Protein AF-A0A953DIE0-F1 (afdb_monomer)

Structure (mmCIF, N/CA/C/O backbone):
data_AF-A0A953DIE0-F1
#
_entry.id   AF-A0A953DIE0-F1
#
loop_
_atom_site.group_PDB
_atom_site.id
_atom_site.type_symbol
_atom_site.label_atom_id
_atom_site.label_alt_id
_atom_site.label_comp_id
_atom_site.lab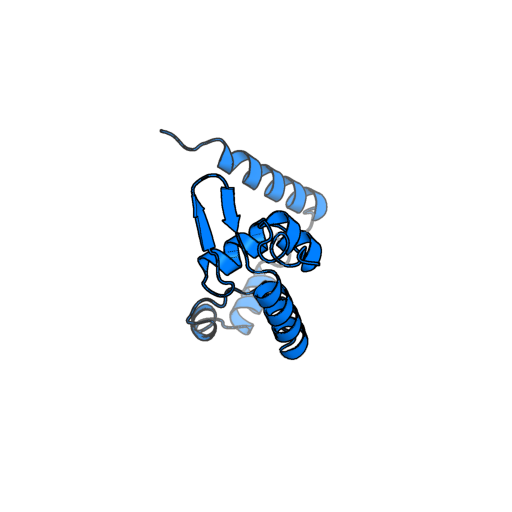el_asym_id
_atom_site.label_entity_id
_atom_site.label_seq_id
_atom_site.pdbx_PDB_ins_code
_atom_site.Cartn_x
_atom_site.Cartn_y
_atom_site.Cartn_z
_atom_site.occupancy
_atom_site.B_iso_or_equiv
_atom_site.auth_seq_id
_atom_site.auth_comp_id
_atom_site.auth_asym_id
_atom_site.auth_atom_id
_atom_site.pdbx_PDB_model_num
ATOM 1 N N . MET A 1 1 ? 21.206 4.990 -34.429 1.00 34.88 1 MET A N 1
ATOM 2 C CA . MET A 1 1 ? 21.712 5.380 -33.093 1.00 34.88 1 MET A CA 1
ATOM 3 C C . MET A 1 1 ? 20.889 4.667 -32.027 1.00 34.88 1 MET A C 1
ATOM 5 O O . MET A 1 1 ? 19.695 4.908 -31.928 1.00 34.88 1 MET A O 1
ATOM 9 N N . VAL A 1 2 ? 21.491 3.709 -31.316 1.00 43.38 2 VAL A N 1
ATOM 10 C CA . VAL A 1 2 ? 20.796 2.733 -30.455 1.00 43.38 2 VAL A CA 1
ATOM 11 C C . VAL A 1 2 ? 21.159 2.988 -28.993 1.00 43.38 2 VAL A C 1
ATOM 13 O O . VAL A 1 2 ? 22.181 2.491 -28.541 1.00 43.38 2 VAL A O 1
ATOM 16 N N . HIS A 1 3 ? 20.335 3.734 -28.249 1.00 35.97 3 HIS A N 1
ATOM 17 C CA . HIS A 1 3 ? 20.425 3.883 -26.780 1.00 35.97 3 HIS A CA 1
ATOM 18 C C . HIS A 1 3 ? 19.045 3.714 -26.099 1.00 35.97 3 HIS A C 1
ATOM 20 O O . HIS A 1 3 ? 18.738 4.383 -25.120 1.00 35.97 3 HIS A O 1
ATOM 26 N N . ARG A 1 4 ? 18.170 2.827 -26.606 1.00 44.47 4 ARG A N 1
ATOM 27 C CA . ARG A 1 4 ? 16.792 2.692 -26.078 1.00 44.47 4 ARG A CA 1
ATOM 28 C C . ARG A 1 4 ? 16.606 1.627 -24.979 1.00 44.47 4 ARG A C 1
ATOM 30 O O . ARG A 1 4 ? 15.636 1.706 -24.245 1.00 44.47 4 ARG A O 1
ATOM 37 N N . ALA A 1 5 ? 17.527 0.673 -24.811 1.00 44.53 5 ALA A N 1
ATOM 38 C CA . ALA A 1 5 ? 17.255 -0.563 -24.052 1.00 44.53 5 ALA A CA 1
ATOM 39 C C . ALA A 1 5 ? 17.695 -0.587 -22.567 1.00 44.53 5 ALA A C 1
ATOM 41 O O . ALA A 1 5 ? 17.420 -1.554 -21.863 1.00 44.53 5 ALA A O 1
ATOM 42 N N . ARG A 1 6 ? 18.385 0.441 -22.046 1.00 49.72 6 ARG A N 1
ATOM 43 C CA . ARG A 1 6 ? 18.860 0.443 -20.639 1.00 49.72 6 ARG A CA 1
ATOM 44 C C . ARG A 1 6 ? 17.835 0.954 -19.614 1.00 49.72 6 ARG A C 1
ATOM 46 O O . ARG A 1 6 ? 18.079 0.811 -18.422 1.00 49.72 6 ARG A O 1
ATOM 53 N N . HIS A 1 7 ? 16.686 1.478 -20.052 1.00 57.62 7 HIS A N 1
ATOM 54 C CA . HIS A 1 7 ? 15.662 2.081 -19.178 1.00 57.62 7 HIS A CA 1
ATOM 55 C C . HIS A 1 7 ? 14.342 1.295 -19.091 1.00 57.62 7 HIS A C 1
ATOM 57 O O . HIS A 1 7 ? 13.387 1.773 -18.473 1.00 57.62 7 HIS A O 1
ATOM 63 N N . ASP A 1 8 ? 14.287 0.093 -19.674 1.00 83.25 8 ASP A N 1
ATOM 64 C CA . ASP A 1 8 ? 13.065 -0.722 -19.713 1.00 83.25 8 ASP A CA 1
ATOM 65 C C . ASP A 1 8 ? 12.686 -1.287 -18.344 1.00 83.25 8 ASP A C 1
ATOM 67 O O . ASP A 1 8 ? 11.508 -1.524 -18.078 1.00 83.25 8 ASP A O 1
ATOM 71 N N . TYR A 1 9 ? 13.671 -1.477 -17.465 1.00 88.44 9 TYR A N 1
ATOM 72 C CA . TYR A 1 9 ? 13.490 -2.055 -16.143 1.00 88.44 9 TYR A CA 1
ATOM 73 C C . TYR A 1 9 ? 13.931 -1.088 -15.055 1.00 88.44 9 TYR A C 1
ATOM 75 O O . TYR A 1 9 ? 15.084 -0.662 -15.026 1.00 88.44 9 TYR A O 1
ATOM 83 N N . ILE A 1 10 ? 13.027 -0.818 -14.123 1.00 91.19 10 ILE A N 1
ATOM 84 C CA . ILE A 1 10 ? 13.264 0.013 -12.949 1.00 91.19 10 ILE A CA 1
ATOM 85 C C . ILE A 1 10 ? 13.262 -0.837 -11.684 1.00 91.19 10 ILE A C 1
ATOM 87 O O . ILE A 1 10 ? 12.682 -1.927 -11.625 1.00 91.19 10 ILE A O 1
ATOM 91 N N . SER A 1 11 ? 13.981 -0.371 -10.676 1.00 92.06 11 SER A N 1
ATOM 92 C CA . SER A 1 11 ? 13.949 -0.932 -9.333 1.00 92.06 11 SER A CA 1
ATOM 93 C C . SER A 1 11 ? 12.606 -0.664 -8.649 1.00 92.06 11 SER A C 1
ATOM 95 O O . SER A 1 11 ? 11.796 0.150 -9.091 1.00 92.06 11 SER A O 1
ATOM 97 N N . VAL A 1 12 ? 12.381 -1.351 -7.528 1.00 91.81 12 VAL A N 1
ATOM 98 C CA . VAL A 1 12 ? 11.209 -1.117 -6.674 1.00 91.81 12 VAL A CA 1
ATOM 99 C C . VAL A 1 12 ? 11.178 0.322 -6.150 1.00 91.81 12 VAL A C 1
ATOM 101 O O . VAL A 1 12 ? 10.102 0.905 -6.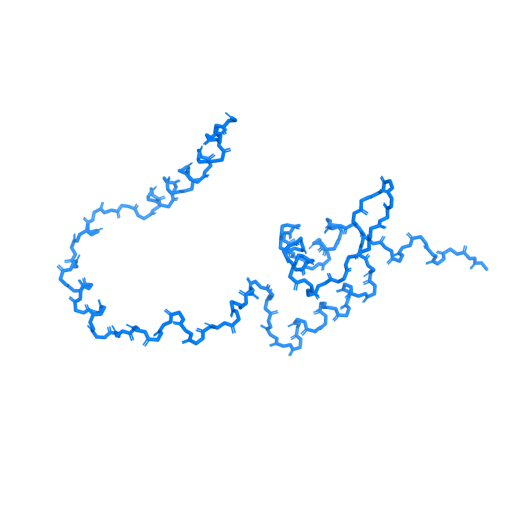099 1.00 91.81 12 VAL A O 1
ATOM 104 N N . SER A 1 13 ? 12.330 0.898 -5.789 1.00 90.75 13 SER A N 1
ATOM 105 C CA . SER A 1 13 ? 12.410 2.275 -5.285 1.00 90.75 13 SER A CA 1
ATOM 106 C C . SER A 1 13 ? 12.070 3.292 -6.372 1.00 90.75 13 SER A C 1
ATOM 108 O O . SER A 1 13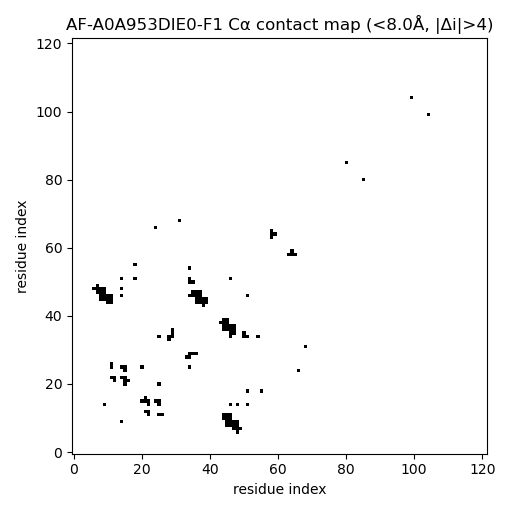 ? 11.212 4.133 -6.162 1.00 90.75 13 SER A O 1
ATOM 110 N N . GLU A 1 14 ? 12.630 3.144 -7.574 1.00 93.06 14 GLU A N 1
ATOM 111 C CA . GLU A 1 14 ? 12.304 4.037 -8.698 1.00 93.06 14 GLU A CA 1
ATOM 112 C C . GLU A 1 14 ? 10.827 3.945 -9.112 1.00 93.06 14 GLU A C 1
ATOM 114 O O . GLU A 1 14 ? 10.226 4.934 -9.526 1.00 93.06 14 GLU A O 1
ATOM 119 N N . ALA A 1 15 ? 10.225 2.755 -9.014 1.00 93.25 15 ALA A N 1
ATOM 120 C CA . ALA A 1 15 ? 8.790 2.603 -9.227 1.00 93.25 15 ALA A CA 1
ATOM 121 C C . ALA A 1 15 ? 7.975 3.287 -8.122 1.00 93.25 15 ALA A C 1
ATOM 123 O O . ALA A 1 15 ? 6.942 3.877 -8.414 1.00 93.25 15 ALA A O 1
ATOM 124 N N . ALA A 1 16 ? 8.436 3.221 -6.873 1.00 93.50 16 ALA A N 1
ATOM 125 C CA . ALA A 1 16 ? 7.798 3.876 -5.739 1.00 93.50 16 ALA A CA 1
ATOM 126 C C . ALA A 1 16 ? 7.811 5.404 -5.900 1.00 93.50 16 ALA A C 1
ATOM 128 O O . ALA A 1 16 ? 6.759 6.028 -5.779 1.00 93.50 16 ALA A O 1
ATOM 129 N N . ASP A 1 17 ? 8.955 5.970 -6.293 1.00 93.19 17 ASP A N 1
ATOM 130 C CA . ASP A 1 17 ? 9.098 7.399 -6.584 1.00 93.19 17 ASP A CA 1
ATOM 131 C C . ASP A 1 17 ? 8.167 7.828 -7.725 1.00 93.19 17 ASP A C 1
ATOM 133 O O . ASP A 1 17 ? 7.462 8.829 -7.623 1.00 93.19 17 ASP A O 1
ATOM 137 N N . TYR A 1 18 ? 8.104 7.034 -8.801 1.00 92.12 18 TYR A N 1
ATOM 138 C CA . TYR A 1 18 ? 7.223 7.311 -9.938 1.00 92.12 18 TYR A CA 1
ATOM 139 C C . TYR A 1 18 ? 5.734 7.277 -9.560 1.00 92.12 18 TYR A C 1
ATOM 141 O O . TYR A 1 18 ? 4.942 8.079 -10.051 1.00 92.12 18 TYR A O 1
ATOM 149 N N . LEU A 1 19 ? 5.351 6.328 -8.706 1.00 90.94 19 LEU A N 1
ATOM 150 C CA . LEU A 1 19 ? 3.974 6.130 -8.257 1.00 90.94 19 LEU A CA 1
ATOM 151 C C . LEU A 1 19 ? 3.605 7.014 -7.055 1.00 90.94 19 LEU A C 1
ATOM 153 O O . LEU A 1 19 ? 2.446 6.996 -6.650 1.00 90.94 19 LEU A O 1
ATOM 157 N N . ALA A 1 20 ? 4.557 7.778 -6.506 1.00 89.75 20 ALA A N 1
ATOM 158 C CA . ALA A 1 20 ? 4.407 8.580 -5.290 1.00 89.75 20 ALA A CA 1
ATOM 159 C C . ALA A 1 20 ? 3.894 7.769 -4.080 1.00 89.75 20 ALA A C 1
ATOM 161 O O . ALA A 1 20 ? 3.066 8.233 -3.299 1.00 89.75 20 ALA A O 1
ATOM 162 N N . VAL A 1 21 ? 4.392 6.540 -3.920 1.00 90.69 21 VAL A N 1
ATOM 163 C CA . VAL A 1 21 ? 4.069 5.653 -2.788 1.00 90.69 21 VAL A CA 1
ATOM 164 C C . VAL A 1 21 ? 5.339 5.140 -2.124 1.00 90.69 21 VAL A C 1
ATOM 166 O O . VAL A 1 21 ? 6.442 5.313 -2.631 1.00 90.69 21 VAL A O 1
ATOM 169 N N . SER A 1 22 ? 5.208 4.453 -0.989 1.00 89.75 22 SER A N 1
ATOM 170 C CA . SER A 1 22 ? 6.360 3.804 -0.365 1.00 89.75 22 SER A CA 1
ATOM 171 C C . SER A 1 22 ? 6.781 2.536 -1.120 1.00 89.75 22 SER A C 1
ATOM 173 O O . SER A 1 22 ? 5.960 1.792 -1.665 1.00 89.75 22 SER A O 1
ATOM 175 N N . ALA A 1 23 ? 8.076 2.208 -1.074 1.00 90.69 23 ALA A N 1
ATOM 176 C CA . ALA A 1 23 ? 8.594 0.958 -1.634 1.00 90.69 23 ALA A CA 1
ATOM 177 C C . ALA A 1 23 ? 7.928 -0.293 -1.022 1.00 90.69 23 ALA A C 1
ATOM 179 O O . ALA A 1 23 ? 7.840 -1.331 -1.678 1.00 90.69 23 ALA A O 1
ATOM 180 N N . ALA A 1 24 ? 7.435 -0.209 0.219 1.00 88.69 24 ALA A N 1
ATOM 181 C CA . ALA A 1 24 ? 6.697 -1.289 0.872 1.00 88.69 24 ALA A CA 1
ATOM 182 C C . ALA A 1 24 ? 5.347 -1.571 0.189 1.00 88.69 24 ALA A C 1
ATOM 184 O O . ALA A 1 24 ? 4.980 -2.735 0.020 1.00 88.69 24 ALA A O 1
ATOM 185 N N . VAL A 1 25 ? 4.637 -0.529 -0.256 1.00 90.00 25 VAL A N 1
ATOM 186 C CA . VAL A 1 25 ? 3.382 -0.664 -1.014 1.00 90.00 25 VAL A CA 1
ATOM 187 C C . VAL A 1 25 ? 3.643 -1.329 -2.363 1.00 90.00 25 VAL A C 1
ATOM 189 O O . VAL A 1 25 ? 2.974 -2.300 -2.708 1.00 90.00 25 VAL A O 1
ATOM 192 N N . VAL A 1 26 ? 4.692 -0.913 -3.077 1.00 91.56 26 VAL A N 1
ATOM 193 C CA . VAL A 1 26 ? 5.077 -1.550 -4.348 1.00 91.56 26 VAL A CA 1
ATOM 194 C C . VAL A 1 26 ? 5.407 -3.034 -4.152 1.00 91.56 26 VAL A C 1
ATOM 196 O O . VAL A 1 26 ? 4.931 -3.880 -4.909 1.00 91.56 26 VAL A O 1
ATOM 199 N N . ARG A 1 27 ? 6.165 -3.391 -3.103 1.00 90.50 27 ARG A N 1
ATOM 200 C CA . ARG A 1 27 ? 6.435 -4.804 -2.766 1.00 90.50 27 ARG A CA 1
ATOM 201 C C . ARG A 1 27 ? 5.155 -5.574 -2.448 1.00 90.50 27 ARG A C 1
ATOM 203 O O . ARG A 1 27 ? 5.046 -6.737 -2.829 1.00 90.50 27 ARG A O 1
ATOM 210 N N . ARG A 1 28 ? 4.192 -4.943 -1.774 1.00 88.31 28 ARG A N 1
ATOM 211 C CA . ARG A 1 28 ? 2.882 -5.537 -1.483 1.00 88.31 28 ARG A CA 1
ATOM 212 C C . ARG A 1 28 ? 2.111 -5.829 -2.767 1.00 88.31 28 ARG A C 1
ATOM 214 O O . ARG A 1 28 ? 1.621 -6.941 -2.912 1.00 88.31 28 ARG A O 1
ATOM 221 N N . TRP A 1 29 ? 2.068 -4.897 -3.718 1.00 91.31 29 TRP A N 1
ATOM 222 C CA . TRP A 1 29 ? 1.433 -5.116 -5.023 1.00 91.31 29 TRP A CA 1
ATOM 223 C C . TRP A 1 29 ? 2.095 -6.219 -5.833 1.00 91.31 29 TRP A C 1
ATOM 225 O O . TRP A 1 29 ? 1.397 -7.028 -6.438 1.00 91.31 29 TRP A O 1
ATOM 235 N N . VAL A 1 30 ? 3.425 -6.299 -5.794 1.00 91.00 30 VAL A N 1
ATOM 236 C CA . VAL A 1 30 ? 4.168 -7.406 -6.404 1.00 91.00 30 VAL A CA 1
ATOM 237 C C . VAL A 1 30 ? 3.797 -8.739 -5.755 1.00 91.00 30 VAL A C 1
ATOM 239 O O . VAL A 1 30 ? 3.504 -9.701 -6.459 1.00 91.00 30 VAL A O 1
ATOM 242 N N . LYS A 1 31 ? 3.765 -8.802 -4.417 1.00 88.81 31 LYS A N 1
ATOM 243 C CA . LYS A 1 31 ? 3.378 -10.011 -3.674 1.00 88.81 31 LYS A CA 1
ATOM 244 C C . LYS A 1 31 ? 1.928 -10.421 -3.956 1.00 88.81 31 LYS A C 1
ATOM 246 O O . LYS A 1 31 ? 1.651 -11.609 -4.054 1.00 88.81 31 LYS A O 1
ATOM 251 N N . ALA A 1 32 ? 1.032 -9.449 -4.110 1.00 84.75 32 ALA A N 1
ATOM 252 C CA . ALA A 1 32 ? -0.372 -9.653 -4.459 1.00 84.75 32 ALA A CA 1
ATOM 253 C C . ALA A 1 32 ? -0.599 -9.940 -5.958 1.00 84.75 32 ALA A C 1
ATOM 255 O O . ALA A 1 32 ? -1.740 -10.095 -6.376 1.00 84.75 32 ALA A O 1
ATOM 256 N N . GLY A 1 33 ? 0.452 -9.958 -6.788 1.00 88.69 33 GLY A N 1
ATOM 257 C CA . GLY A 1 33 ? 0.346 -10.192 -8.232 1.00 88.69 33 GLY A CA 1
ATOM 258 C C . GLY A 1 33 ? -0.259 -9.035 -9.036 1.00 88.69 33 GLY A C 1
ATOM 259 O O . GLY A 1 33 ? -0.419 -9.160 -10.246 1.00 88.69 33 GLY A O 1
ATOM 260 N N . ARG A 1 34 ? -0.555 -7.895 -8.397 1.00 87.50 34 ARG A N 1
ATOM 261 C CA . ARG A 1 34 ? -1.127 -6.697 -9.040 1.00 87.50 34 ARG A CA 1
ATOM 262 C C . ARG A 1 34 ? -0.128 -5.977 -9.945 1.00 87.50 34 ARG A C 1
ATOM 264 O O . ARG A 1 34 ? -0.532 -5.296 -10.879 1.00 87.50 34 ARG A O 1
ATOM 271 N N . LEU A 1 35 ? 1.167 -6.116 -9.656 1.00 89.50 35 LEU A N 1
ATOM 272 C CA . LEU A 1 35 ? 2.247 -5.537 -10.448 1.00 89.50 35 LEU A CA 1
ATOM 273 C C . LEU A 1 35 ? 3.291 -6.606 -10.769 1.00 89.50 35 LEU A C 1
ATOM 275 O O . LEU A 1 35 ? 3.814 -7.268 -9.869 1.00 89.50 35 LEU A O 1
ATOM 279 N N . ARG A 1 36 ? 3.621 -6.773 -12.052 1.00 89.38 36 ARG A N 1
ATOM 280 C CA . ARG A 1 36 ? 4.508 -7.850 -12.488 1.00 89.38 36 ARG A CA 1
ATOM 281 C C . ARG A 1 36 ? 5.970 -7.543 -12.179 1.00 89.38 36 ARG A C 1
ATOM 283 O O . ARG A 1 36 ? 6.566 -6.599 -12.697 1.00 89.38 36 ARG A O 1
ATOM 290 N N . ALA A 1 37 ? 6.568 -8.407 -11.369 1.00 90.75 37 ALA A N 1
ATOM 291 C CA . ALA A 1 37 ? 7.991 -8.405 -11.077 1.00 90.75 37 ALA A CA 1
ATOM 292 C C . ALA A 1 37 ? 8.749 -9.420 -11.933 1.00 90.75 37 ALA A C 1
ATOM 294 O O . ALA A 1 37 ? 8.326 -10.559 -12.116 1.00 90.75 37 ALA A O 1
ATOM 295 N N . HIS A 1 38 ? 9.930 -9.016 -12.389 1.00 88.81 38 HIS A N 1
ATOM 296 C CA . HIS A 1 38 ? 10.888 -9.865 -13.078 1.00 88.81 38 HIS A CA 1
ATOM 297 C C . HIS A 1 38 ? 12.118 -10.050 -12.196 1.00 88.81 38 HIS A C 1
ATOM 299 O O . HIS A 1 38 ? 12.708 -9.081 -11.716 1.00 88.81 38 HIS A O 1
ATOM 305 N N . ARG A 1 39 ? 12.527 -11.301 -11.977 1.00 81.56 39 ARG A N 1
ATOM 306 C CA . ARG A 1 39 ? 13.744 -11.598 -11.222 1.00 81.56 39 ARG A CA 1
ATOM 307 C C . ARG A 1 39 ? 14.944 -11.494 -12.156 1.00 81.56 39 ARG A C 1
ATOM 309 O O . ARG A 1 39 ? 15.089 -12.295 -13.072 1.00 81.56 39 ARG A O 1
ATOM 316 N N . VAL A 1 40 ? 15.803 -10.509 -11.920 1.00 80.12 40 VAL A N 1
ATOM 317 C CA . VAL A 1 40 ? 17.030 -10.300 -12.691 1.00 80.12 40 VAL A CA 1
ATOM 318 C C . VAL A 1 40 ? 18.197 -10.729 -11.819 1.00 80.12 40 VAL A C 1
ATOM 320 O O . VAL A 1 40 ? 18.625 -9.961 -10.966 1.00 80.12 40 VAL A O 1
ATOM 323 N N . ALA A 1 41 ? 18.670 -11.964 -12.023 1.00 71.62 41 ALA A N 1
ATOM 324 C CA . ALA A 1 41 ? 19.751 -12.646 -11.297 1.00 71.62 41 ALA A CA 1
ATOM 325 C C . ALA A 1 41 ? 20.443 -11.803 -10.199 1.00 71.62 41 ALA A C 1
ATOM 327 O O . ALA A 1 41 ? 19.974 -11.754 -9.063 1.00 71.62 41 ALA A O 1
ATOM 328 N N . ARG A 1 42 ? 21.525 -11.099 -10.552 1.00 72.94 42 ARG A N 1
ATOM 329 C CA . ARG A 1 42 ? 22.400 -10.362 -9.622 1.00 72.94 42 ARG A CA 1
ATOM 330 C C . ARG A 1 42 ? 21.824 -9.026 -9.121 1.00 72.94 42 ARG A C 1
ATOM 332 O O . ARG A 1 42 ? 22.397 -8.420 -8.226 1.00 72.94 42 ARG A O 1
ATOM 339 N N . LEU A 1 43 ? 20.726 -8.551 -9.710 1.00 67.44 43 LEU A N 1
ATOM 340 C CA . LEU A 1 43 ? 20.137 -7.224 -9.489 1.00 67.44 43 LEU A CA 1
ATOM 341 C C . LEU A 1 43 ? 18.802 -7.259 -8.724 1.00 67.44 43 LEU A C 1
ATOM 343 O O . LEU A 1 43 ? 18.199 -6.204 -8.515 1.00 67.44 43 LEU A O 1
ATOM 347 N N . GLY A 1 44 ? 18.340 -8.446 -8.320 1.00 77.75 44 GLY A N 1
ATOM 348 C CA . GLY A 1 44 ? 17.102 -8.629 -7.567 1.00 77.75 44 GLY A CA 1
ATOM 349 C C . GLY A 1 44 ? 15.836 -8.480 -8.418 1.00 77.75 44 GLY A C 1
ATOM 350 O O . GLY A 1 44 ? 15.812 -8.811 -9.604 1.00 77.75 44 GLY A O 1
ATOM 351 N N . ILE A 1 45 ? 14.749 -8.030 -7.789 1.00 84.50 45 ILE A N 1
ATOM 352 C CA . ILE A 1 45 ? 13.462 -7.799 -8.458 1.00 84.50 45 ILE A CA 1
ATOM 353 C C . ILE A 1 45 ? 13.521 -6.499 -9.268 1.00 84.50 45 ILE A C 1
ATOM 355 O O . ILE A 1 45 ? 13.923 -5.455 -8.754 1.00 84.50 45 ILE A O 1
ATOM 359 N N . ARG A 1 46 ? 13.067 -6.561 -10.522 1.00 90.38 46 ARG A N 1
ATOM 360 C CA . ARG A 1 46 ? 12.909 -5.423 -11.428 1.00 90.38 46 ARG A CA 1
ATOM 361 C C . ARG A 1 46 ? 11.507 -5.371 -12.014 1.00 90.38 46 ARG A C 1
ATOM 363 O O . ARG A 1 46 ? 10.885 -6.399 -12.263 1.00 90.38 46 ARG A O 1
ATOM 370 N N . LEU A 1 47 ? 11.036 -4.161 -12.264 1.00 91.81 47 LEU A N 1
ATOM 371 C CA . LEU A 1 47 ? 9.711 -3.864 -12.791 1.00 91.81 47 LEU A CA 1
ATOM 372 C C . LEU A 1 47 ? 9.870 -3.272 -14.184 1.00 91.81 47 LEU A C 1
ATOM 374 O O . LEU A 1 47 ? 10.743 -2.429 -14.389 1.00 91.81 47 LEU A O 1
ATOM 378 N N . ARG A 1 48 ? 9.050 -3.687 -15.152 1.00 91.94 48 ARG A N 1
ATOM 379 C CA . ARG A 1 48 ? 9.056 -3.018 -16.456 1.00 91.94 48 ARG A CA 1
ATOM 380 C C . ARG A 1 48 ? 8.470 -1.621 -16.308 1.00 91.94 48 ARG A C 1
ATOM 382 O O . ARG A 1 48 ? 7.341 -1.479 -15.847 1.00 91.94 48 ARG A O 1
ATOM 389 N N . ARG A 1 49 ? 9.196 -0.595 -16.758 1.00 90.81 49 ARG A N 1
ATOM 390 C CA . ARG A 1 49 ? 8.737 0.800 -16.706 1.00 90.81 49 ARG A CA 1
ATOM 391 C C . ARG A 1 49 ? 7.383 0.970 -17.395 1.00 90.81 49 ARG A C 1
ATOM 393 O O . ARG A 1 49 ? 6.513 1.633 -16.848 1.00 90.81 49 ARG A O 1
ATOM 400 N N . ALA A 1 50 ? 7.190 0.340 -18.554 1.00 90.62 50 ALA A N 1
ATOM 401 C CA . ALA A 1 50 ? 5.927 0.399 -19.289 1.00 90.62 50 ALA A CA 1
ATOM 402 C C . ALA A 1 50 ? 4.742 -0.160 -18.481 1.00 90.62 50 ALA A C 1
ATOM 404 O O . ALA A 1 50 ? 3.674 0.443 -18.477 1.00 90.62 50 ALA A O 1
ATOM 405 N N . GLU A 1 51 ? 4.938 -1.263 -17.751 1.00 92.25 51 GLU A N 1
ATOM 406 C CA . GLU A 1 51 ? 3.881 -1.825 -16.902 1.00 92.25 51 GLU A CA 1
ATOM 407 C C . GLU A 1 51 ? 3.594 -0.948 -15.687 1.00 92.25 51 GLU A C 1
ATOM 409 O O . GLU A 1 51 ? 2.437 -0.766 -15.331 1.00 92.25 51 GLU A O 1
ATOM 414 N N . VAL A 1 52 ? 4.620 -0.333 -15.094 1.00 93.38 52 VAL A N 1
ATOM 415 C CA . VAL A 1 52 ? 4.438 0.626 -13.993 1.00 93.38 52 VAL A CA 1
ATOM 416 C C . VAL A 1 52 ? 3.626 1.845 -14.443 1.00 93.38 52 VAL A C 1
ATOM 418 O O . VAL A 1 52 ? 2.733 2.287 -13.725 1.00 93.38 52 VAL A O 1
ATOM 421 N N . VAL A 1 53 ? 3.881 2.360 -15.650 1.00 92.88 53 VAL A N 1
ATOM 422 C CA . VAL A 1 53 ? 3.105 3.467 -16.236 1.00 92.88 53 VAL A CA 1
ATOM 423 C C . VAL A 1 53 ? 1.656 3.049 -16.500 1.00 92.88 53 VAL A C 1
ATOM 425 O O . VAL A 1 53 ? 0.738 3.769 -16.113 1.00 92.88 53 VAL A O 1
ATOM 428 N N . ALA A 1 54 ? 1.439 1.888 -17.124 1.00 91.94 54 ALA A N 1
ATOM 429 C CA . ALA A 1 54 ? 0.095 1.373 -17.393 1.00 91.94 54 ALA A CA 1
ATOM 430 C C . ALA A 1 54 ? -0.692 1.142 -16.093 1.00 91.94 54 ALA A C 1
ATOM 432 O O . ALA A 1 54 ? -1.866 1.495 -15.995 1.00 91.94 54 ALA A O 1
ATOM 433 N N . PHE A 1 55 ? -0.021 0.629 -15.061 1.00 91.38 55 PHE A N 1
ATOM 434 C CA . PHE A 1 55 ? -0.600 0.455 -13.736 1.00 91.38 55 PHE A CA 1
ATOM 435 C C . PHE A 1 55 ? -1.003 1.798 -13.111 1.00 91.38 55 PHE A C 1
ATOM 437 O O . PHE A 1 55 ? -2.120 1.932 -12.621 1.00 91.38 55 PHE A O 1
ATOM 444 N N . ALA A 1 56 ? -0.152 2.826 -13.201 1.00 90.25 56 ALA A N 1
ATOM 445 C CA . ALA A 1 56 ? -0.475 4.169 -12.715 1.00 90.25 56 ALA A CA 1
ATOM 446 C C . ALA A 1 56 ? -1.714 4.765 -13.407 1.00 90.25 56 ALA A C 1
ATOM 448 O O . ALA A 1 56 ? -2.545 5.404 -12.762 1.00 90.25 56 ALA A O 1
ATOM 449 N N . GLN A 1 57 ? -1.849 4.548 -14.718 1.00 89.69 57 GLN A N 1
ATOM 450 C CA . GLN A 1 57 ? -3.022 4.976 -15.483 1.00 89.69 57 GLN A CA 1
ATOM 451 C C . GLN A 1 57 ? -4.282 4.230 -15.039 1.00 89.69 57 GLN A C 1
ATOM 453 O O . GLN A 1 57 ? -5.324 4.852 -14.845 1.00 89.69 57 GLN A O 1
ATOM 458 N N . HIS A 1 58 ? -4.177 2.919 -14.820 1.00 89.56 58 HIS A N 1
ATOM 459 C CA . HIS A 1 58 ? -5.286 2.101 -14.342 1.00 89.56 58 HIS A CA 1
ATOM 460 C C . HIS A 1 58 ? -5.781 2.525 -12.949 1.00 89.56 58 HIS A C 1
ATOM 462 O O . HIS A 1 58 ? -6.990 2.664 -12.752 1.00 89.56 58 HIS A O 1
ATOM 468 N N .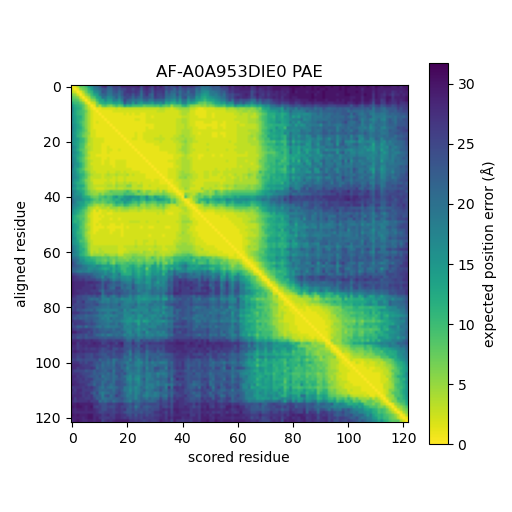 LEU A 1 59 ? -4.869 2.798 -12.007 1.00 86.38 59 LEU A N 1
ATOM 469 C CA . LEU A 1 59 ? -5.223 3.301 -10.672 1.00 86.38 59 LEU A CA 1
ATOM 470 C C . LEU A 1 59 ? -5.999 4.624 -10.762 1.00 86.38 59 LEU A C 1
ATOM 472 O O . LEU A 1 59 ? -7.059 4.766 -10.158 1.00 86.38 59 LEU A O 1
ATOM 476 N N . ARG A 1 60 ? -5.523 5.566 -11.591 1.00 82.81 60 ARG A N 1
ATOM 477 C CA . ARG A 1 60 ? -6.210 6.849 -11.821 1.00 82.81 60 ARG A CA 1
ATOM 478 C C . ARG A 1 60 ? -7.594 6.673 -12.442 1.00 82.81 60 ARG A C 1
ATOM 480 O O . ARG A 1 60 ? -8.511 7.384 -12.054 1.00 82.81 60 ARG A O 1
ATOM 487 N N . ALA A 1 61 ? -7.743 5.746 -13.387 1.00 83.12 61 ALA A N 1
ATOM 488 C CA . ALA A 1 61 ? -9.019 5.484 -14.053 1.00 83.12 61 ALA A CA 1
ATOM 489 C C . ALA A 1 61 ? -10.059 4.848 -13.116 1.00 83.12 61 ALA A C 1
ATOM 491 O O . ALA A 1 61 ? -11.245 5.131 -13.239 1.00 83.12 61 ALA A O 1
ATOM 492 N N . THR A 1 62 ? -9.614 4.005 -12.182 1.00 82.25 62 THR A N 1
ATOM 493 C CA . THR A 1 62 ? -10.499 3.268 -11.262 1.00 82.25 62 THR A CA 1
ATOM 494 C C . THR A 1 62 ? -10.793 4.059 -9.982 1.00 82.25 62 THR A C 1
ATOM 496 O O . THR A 1 62 ? -11.716 3.724 -9.249 1.00 82.25 62 THR A O 1
ATOM 499 N N . GLY A 1 63 ? -10.006 5.101 -9.683 1.00 77.44 63 GLY A N 1
ATOM 500 C CA . GLY A 1 63 ? -10.055 5.793 -8.390 1.00 77.44 63 GLY A CA 1
ATOM 501 C C . GLY A 1 63 ? -9.524 4.943 -7.229 1.00 77.44 63 GLY A C 1
ATOM 502 O O . GLY A 1 63 ? -9.641 5.335 -6.071 1.00 77.44 63 GLY A O 1
ATOM 503 N N . ASP A 1 64 ? -8.925 3.788 -7.527 1.00 75.38 64 ASP A N 1
ATOM 504 C CA . ASP A 1 64 ? -8.300 2.921 -6.539 1.00 75.38 64 ASP A CA 1
ATOM 505 C C . ASP A 1 64 ? -6.926 3.497 -6.180 1.00 75.38 64 ASP A C 1
ATOM 507 O O . ASP A 1 64 ? -6.013 3.529 -7.007 1.00 75.38 64 ASP A O 1
ATOM 511 N N . MET A 1 65 ? -6.749 3.933 -4.931 1.00 67.44 65 MET A N 1
ATOM 512 C CA . MET A 1 65 ? -5.434 4.349 -4.421 1.00 67.44 65 MET A CA 1
ATOM 513 C C . MET A 1 65 ? -4.457 3.169 -4.276 1.00 67.44 65 MET A C 1
ATOM 515 O O . MET A 1 65 ? -3.300 3.348 -3.898 1.00 67.44 65 MET A O 1
ATOM 519 N N . GLY A 1 66 ? -4.917 1.942 -4.531 1.00 62.25 66 GLY A N 1
ATOM 520 C CA . GLY A 1 66 ? -4.151 0.707 -4.471 1.00 62.25 66 GLY A CA 1
ATOM 521 C C . GLY A 1 66 ? -3.764 0.308 -3.046 1.00 62.25 66 GLY A C 1
ATOM 522 O O . GLY A 1 66 ? -3.122 -0.716 -2.845 1.00 62.25 66 GLY A O 1
ATOM 523 N N . LEU A 1 67 ? -4.150 1.070 -2.025 1.00 64.75 67 LEU A N 1
ATOM 524 C CA . LEU A 1 67 ? -3.820 0.771 -0.628 1.00 64.75 67 LEU A CA 1
ATOM 525 C C . LEU A 1 67 ? -4.632 -0.410 -0.074 1.00 64.75 67 LEU A C 1
ATOM 527 O O . LEU A 1 67 ? -4.228 -1.025 0.915 1.00 64.75 67 LEU A O 1
ATOM 531 N N . HIS A 1 68 ? -5.717 -0.778 -0.756 1.00 56.41 68 HIS A N 1
ATOM 532 C CA . HIS A 1 68 ? -6.560 -1.917 -0.427 1.00 56.41 68 HIS A CA 1
ATOM 533 C C . HIS A 1 68 ? -6.055 -3.160 -1.176 1.00 56.41 68 HIS A C 1
ATOM 535 O O . HIS A 1 68 ? -6.171 -3.301 -2.393 1.00 56.41 68 HIS A O 1
ATOM 541 N N . THR A 1 69 ? -5.428 -4.085 -0.449 1.00 54.53 69 THR A N 1
ATOM 542 C CA . THR A 1 69 ? -5.606 -5.502 -0.781 1.00 54.53 69 THR A CA 1
ATOM 543 C C . THR A 1 69 ? -6.950 -5.833 -0.177 1.00 54.53 69 THR A C 1
ATOM 545 O O . THR A 1 69 ? -7.021 -6.026 1.035 1.00 54.53 69 THR A O 1
ATOM 548 N N . GLU A 1 70 ? -8.006 -5.781 -0.987 1.00 49.09 70 GLU A N 1
ATOM 549 C CA . GLU A 1 70 ? -9.274 -6.368 -0.579 1.00 49.09 70 GLU A CA 1
ATOM 550 C C . GLU A 1 70 ? -8.946 -7.803 -0.132 1.00 49.09 70 GLU A C 1
ATOM 552 O O . GLU A 1 70 ? -8.341 -8.559 -0.906 1.00 49.09 70 GLU A O 1
ATOM 557 N N . PRO A 1 71 ? -9.237 -8.188 1.121 1.00 50.97 71 PRO A N 1
ATOM 558 C CA . PRO A 1 71 ? -9.362 -9.603 1.407 1.00 50.97 71 PRO A CA 1
ATOM 559 C C . PRO A 1 71 ? -10.411 -10.134 0.428 1.00 50.97 71 PRO A C 1
ATOM 561 O O . PRO A 1 71 ? -11.358 -9.418 0.105 1.00 50.97 71 PRO A O 1
ATOM 564 N N . ALA A 1 72 ? -10.224 -11.356 -0.074 1.00 54.12 72 ALA A N 1
ATOM 565 C CA . ALA A 1 72 ? -11.097 -11.949 -1.093 1.00 54.12 72 ALA A CA 1
ATOM 566 C C . ALA A 1 72 ? -12.601 -11.820 -0.758 1.00 54.12 72 ALA A C 1
ATOM 568 O O . ALA A 1 72 ? -13.426 -11.781 -1.666 1.00 54.12 72 ALA A O 1
ATOM 569 N N . ASP A 1 73 ? -12.926 -11.632 0.527 1.00 51.31 73 ASP A N 1
ATOM 570 C CA . ASP A 1 73 ? -14.271 -11.553 1.068 1.00 51.31 73 ASP A CA 1
ATOM 571 C C . ASP A 1 73 ? -14.476 -10.267 1.906 1.00 51.31 73 ASP A C 1
ATOM 573 O O . ASP A 1 73 ? -14.737 -10.320 3.109 1.00 51.31 73 ASP A O 1
ATOM 577 N N . GLY A 1 74 ? -14.372 -9.077 1.300 1.00 52.88 74 GLY A N 1
ATOM 578 C CA . GLY A 1 74 ? -14.701 -7.803 1.974 1.00 52.88 74 GLY A CA 1
ATOM 579 C C . GLY A 1 74 ? -16.127 -7.765 2.558 1.00 52.88 74 GLY A C 1
ATOM 580 O O . GLY A 1 74 ? -16.377 -7.126 3.581 1.00 52.88 74 GLY A O 1
ATOM 581 N N . ALA A 1 75 ? -17.045 -8.539 1.971 1.00 59.19 75 ALA A N 1
ATOM 582 C CA . ALA A 1 75 ? -18.412 -8.722 2.457 1.00 59.19 75 ALA A CA 1
ATOM 583 C C . ALA A 1 75 ? -18.513 -9.570 3.745 1.00 59.19 75 ALA A C 1
ATOM 585 O O . ALA A 1 75 ? -19.501 -9.467 4.468 1.00 59.19 75 ALA A O 1
ATOM 586 N N . GLY A 1 76 ? -17.508 -10.397 4.058 1.00 64.94 76 GLY A N 1
ATOM 587 C CA . GLY A 1 76 ? -17.546 -11.329 5.191 1.00 64.94 76 GLY A CA 1
ATOM 588 C C . GLY A 1 76 ? -17.093 -10.728 6.522 1.00 64.94 76 GLY A C 1
ATOM 589 O O . GLY A 1 76 ? -17.555 -11.155 7.577 1.00 64.94 76 GLY A O 1
ATOM 590 N N . ILE A 1 77 ? -16.226 -9.710 6.493 1.00 68.50 77 ILE A N 1
ATOM 591 C CA . ILE A 1 77 ? -15.628 -9.129 7.711 1.00 68.50 77 ILE A CA 1
ATOM 592 C C . ILE A 1 77 ? -16.692 -8.477 8.606 1.00 68.50 77 ILE A C 1
ATOM 594 O O . ILE A 1 77 ? -16.597 -8.539 9.830 1.00 68.50 77 ILE A O 1
ATOM 598 N N . TRP A 1 78 ? -17.730 -7.900 7.999 1.00 77.31 78 TRP A N 1
ATOM 599 C CA . TRP A 1 78 ? -18.801 -7.185 8.698 1.00 77.31 78 TRP A CA 1
ATOM 600 C C . TRP A 1 78 ? -20.135 -7.932 8.689 1.00 77.31 78 TRP A C 1
ATOM 602 O O . TRP A 1 78 ? -21.149 -7.359 9.071 1.00 77.31 78 TRP A O 1
ATOM 612 N N . ALA A 1 79 ? -20.161 -9.205 8.284 1.00 77.88 79 ALA A N 1
ATOM 613 C CA . ALA A 1 79 ? -21.403 -9.976 8.197 1.00 77.88 79 ALA A CA 1
ATOM 614 C C . ALA A 1 79 ? -22.147 -10.091 9.547 1.00 77.88 79 ALA A C 1
ATOM 616 O O . ALA A 1 79 ? -23.360 -10.271 9.566 1.00 77.88 79 ALA A O 1
ATOM 617 N N . GLY A 1 80 ? -21.432 -9.952 10.671 1.00 81.81 80 GLY A N 1
ATOM 618 C CA . GLY A 1 80 ? -21.995 -9.887 12.025 1.00 81.81 80 GLY A CA 1
ATOM 619 C C . GLY A 1 80 ? -22.011 -8.487 12.651 1.00 81.81 80 GLY A C 1
ATOM 620 O O . GLY A 1 80 ? -22.184 -8.374 13.863 1.00 81.81 80 GLY A O 1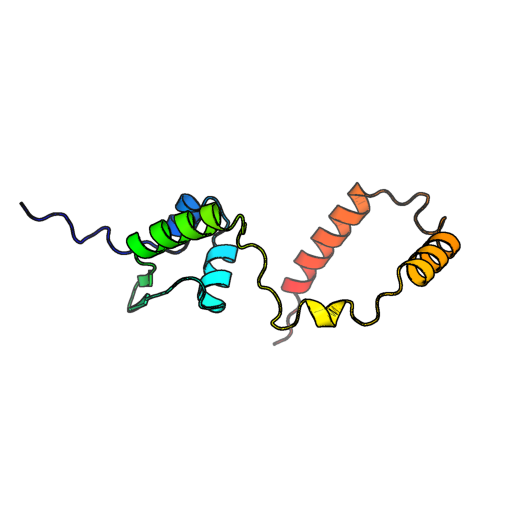
ATOM 621 N N . TYR A 1 81 ? -21.764 -7.425 11.878 1.00 86.44 81 TYR A N 1
ATOM 622 C CA . TYR A 1 81 ? -21.751 -6.056 12.390 1.00 86.44 81 TYR A CA 1
ATOM 623 C C . TYR A 1 81 ? -23.179 -5.549 12.617 1.00 86.44 81 TYR A C 1
ATOM 625 O O . TYR A 1 81 ? -23.902 -5.265 11.664 1.00 86.44 81 TYR A O 1
ATOM 633 N N . ASP A 1 82 ? -23.566 -5.400 13.883 1.00 89.50 82 ASP A N 1
ATOM 634 C CA . ASP A 1 82 ? -24.791 -4.704 14.279 1.00 89.50 82 ASP A CA 1
ATOM 635 C C . ASP A 1 82 ? -24.446 -3.269 14.736 1.00 89.50 82 ASP A C 1
ATOM 637 O O . ASP A 1 82 ? -23.872 -3.086 15.820 1.00 89.50 82 ASP A O 1
ATOM 641 N N . PRO A 1 83 ? -24.771 -2.237 13.933 1.00 88.38 83 PRO A N 1
ATOM 642 C CA . PRO A 1 83 ? -24.432 -0.854 14.254 1.00 88.38 83 PRO A CA 1
ATOM 643 C C . PRO A 1 83 ? -25.111 -0.353 15.532 1.00 88.38 83 PRO A C 1
ATOM 645 O O . PRO A 1 83 ? -24.523 0.461 16.249 1.00 88.38 83 PRO A O 1
ATOM 648 N N . GLU A 1 84 ? -26.316 -0.829 15.850 1.00 91.12 84 GLU A N 1
ATOM 649 C CA . GLU A 1 84 ? -27.039 -0.382 17.040 1.00 91.12 84 GLU A CA 1
ATOM 650 C C . GLU A 1 84 ? -26.487 -1.054 18.299 1.00 91.12 84 GLU A C 1
ATOM 652 O O . GLU A 1 84 ? -26.286 -0.382 19.313 1.00 91.12 84 GLU A O 1
ATOM 657 N N . ALA A 1 85 ? -26.118 -2.338 18.231 1.00 87.00 85 ALA A N 1
ATOM 658 C CA . ALA A 1 85 ? -25.421 -3.004 19.334 1.00 87.00 85 ALA A CA 1
ATOM 659 C C . ALA A 1 85 ? -24.065 -2.345 19.639 1.00 87.00 85 ALA A C 1
ATOM 661 O O . ALA A 1 85 ? -23.725 -2.129 20.807 1.00 87.00 85 ALA A O 1
ATOM 662 N N . VAL A 1 86 ? -23.307 -1.975 18.599 1.00 86.19 86 VAL A N 1
ATOM 663 C CA . VAL A 1 86 ? -22.038 -1.246 18.743 1.00 86.19 86 VAL A CA 1
ATOM 664 C C . VAL A 1 86 ? -22.275 0.136 19.339 1.00 86.19 86 VAL A C 1
ATOM 666 O O . VAL A 1 86 ? -21.579 0.511 20.280 1.00 86.19 86 VAL A O 1
ATOM 669 N N . ARG A 1 87 ? -23.281 0.883 18.866 1.00 81.69 87 ARG A N 1
ATOM 670 C CA . ARG A 1 87 ? -23.628 2.195 19.429 1.00 81.69 87 ARG A CA 1
ATOM 671 C C . ARG A 1 87 ? -24.030 2.087 20.902 1.00 81.69 87 ARG A C 1
ATOM 673 O O . ARG A 1 87 ? -23.545 2.873 21.711 1.00 81.69 87 ARG A O 1
ATOM 680 N N . ALA A 1 88 ? -24.845 1.101 21.271 1.00 86.50 88 ALA A N 1
ATOM 681 C CA . ALA A 1 88 ? -25.251 0.863 22.655 1.00 86.50 88 ALA A CA 1
ATOM 682 C C . ALA A 1 88 ? -24.070 0.440 23.548 1.00 86.50 88 ALA A C 1
ATOM 684 O O . ALA A 1 88 ? -23.981 0.845 24.707 1.00 86.50 88 ALA A O 1
ATOM 685 N N . ALA A 1 89 ? -23.139 -0.370 23.033 1.00 82.38 89 ALA A N 1
ATOM 686 C CA . ALA A 1 89 ? -21.900 -0.703 23.734 1.00 82.38 89 ALA A CA 1
ATOM 687 C C . ALA A 1 89 ? -21.013 0.535 23.924 1.00 82.38 89 ALA A C 1
ATOM 689 O O . ALA A 1 89 ? -20.564 0.791 25.039 1.00 82.38 89 ALA A O 1
ATOM 690 N N . LEU A 1 90 ? -20.845 1.339 22.871 1.00 81.19 90 LEU A N 1
ATOM 691 C CA . LEU A 1 90 ? -20.086 2.586 22.914 1.00 81.19 90 LEU A CA 1
ATOM 692 C C . LEU A 1 90 ? -20.681 3.573 23.917 1.00 81.19 90 LEU A C 1
ATOM 694 O O . LEU A 1 90 ? -19.929 4.137 24.701 1.00 81.19 90 LEU A O 1
ATOM 698 N N . GLN A 1 91 ? -22.006 3.730 23.953 1.00 81.88 91 GLN A N 1
ATOM 699 C CA . GLN A 1 91 ? -22.707 4.561 24.936 1.00 81.88 91 GLN A CA 1
ATOM 700 C C . GLN A 1 91 ? -22.520 4.057 26.370 1.00 81.88 91 GLN A C 1
ATOM 702 O O . GLN A 1 91 ? -22.298 4.863 27.266 1.00 81.88 91 GLN A O 1
ATOM 707 N N . ARG A 1 92 ? -22.538 2.736 26.600 1.00 79.62 92 ARG A N 1
ATOM 708 C CA . ARG A 1 92 ? -22.229 2.156 27.922 1.00 79.62 92 ARG A CA 1
ATOM 709 C C . ARG A 1 92 ? -20.783 2.406 28.351 1.00 79.62 92 ARG A C 1
ATOM 711 O O . ARG A 1 92 ? -20.525 2.570 29.536 1.00 79.62 92 ARG A O 1
ATOM 718 N N . SER A 1 93 ? -19.856 2.436 27.397 1.00 75.69 93 SER A N 1
ATOM 719 C CA . SER A 1 93 ? -18.445 2.776 27.624 1.00 75.69 93 SER A CA 1
ATOM 720 C C . SER A 1 93 ? -18.135 4.272 27.485 1.00 75.69 93 SER A C 1
ATOM 722 O O . SER A 1 93 ? -16.975 4.673 27.596 1.00 75.69 93 SER A O 1
ATOM 724 N N . ALA A 1 94 ? -19.132 5.115 27.197 1.00 67.25 94 ALA A N 1
ATOM 725 C CA . ALA A 1 94 ? -18.915 6.539 26.991 1.00 67.25 94 ALA A CA 1
ATOM 726 C C . ALA A 1 94 ? -18.511 7.149 28.336 1.00 67.25 94 ALA A C 1
ATOM 728 O O . ALA A 1 94 ? -19.303 7.206 29.271 1.00 67.25 94 ALA A O 1
ATOM 729 N N . GLY A 1 95 ? -17.239 7.531 28.450 1.00 67.94 95 GLY A N 1
ATOM 730 C CA . GLY A 1 95 ? -16.614 7.870 29.731 1.00 67.94 95 GLY A CA 1
ATOM 731 C C . GLY A 1 95 ? -15.289 7.150 29.966 1.00 67.94 95 GLY A C 1
ATOM 732 O O . GLY A 1 95 ? -14.397 7.716 30.583 1.00 67.94 95 GLY A O 1
ATOM 733 N N . THR A 1 96 ? -15.104 5.946 29.414 1.00 71.25 96 THR A N 1
ATOM 734 C CA . THR A 1 96 ? -13.893 5.135 29.639 1.00 71.25 96 THR A CA 1
ATOM 735 C C . THR A 1 96 ? -12.627 5.765 29.052 1.00 71.25 96 THR A C 1
ATOM 737 O O . THR A 1 96 ? -11.538 5.551 29.569 1.00 71.25 96 THR A O 1
ATOM 740 N N . LEU A 1 97 ? -12.767 6.566 27.994 1.00 67.94 97 LEU A N 1
ATOM 741 C CA . LEU A 1 97 ? -11.660 7.300 27.370 1.00 67.94 97 LEU A CA 1
ATOM 742 C C . LEU A 1 97 ? -11.636 8.789 27.752 1.00 67.94 97 LEU A C 1
ATOM 744 O O . LEU A 1 97 ? -10.817 9.545 27.232 1.00 67.94 97 LEU A O 1
ATOM 748 N N . VAL A 1 98 ? -12.525 9.235 28.646 1.00 72.94 98 VAL A N 1
ATOM 749 C CA . VAL A 1 98 ? -12.509 10.621 29.130 1.00 72.94 98 VAL A CA 1
ATOM 750 C C . VAL A 1 98 ? -11.240 10.822 29.959 1.00 72.94 98 VAL A C 1
ATOM 752 O O . VAL A 1 98 ? -11.014 10.122 30.939 1.00 72.94 98 VAL A O 1
ATOM 755 N N . GLY A 1 99 ? -10.394 11.766 29.536 1.00 74.50 99 GLY A N 1
ATOM 756 C CA . GLY A 1 99 ? -9.083 12.028 30.143 1.00 74.50 99 GLY A CA 1
ATOM 757 C C . GLY A 1 99 ? -7.903 11.328 29.459 1.00 74.50 99 GLY A C 1
ATOM 758 O O . GLY A 1 99 ? -6.757 11.621 29.794 1.00 74.50 99 GLY A O 1
ATOM 759 N N . VAL A 1 100 ? -8.144 10.460 28.470 1.00 80.25 100 VAL A N 1
ATOM 760 C CA . VAL A 1 100 ? -7.070 9.897 27.639 1.00 80.25 100 VAL A CA 1
ATOM 761 C C . VAL A 1 100 ? -6.611 10.950 26.632 1.00 80.25 100 VAL A C 1
ATOM 763 O O . VAL A 1 100 ? -7.412 11.465 25.854 1.00 80.25 100 VAL A O 1
ATOM 766 N N . ASN A 1 101 ? -5.312 11.260 26.626 1.00 86.25 101 ASN A N 1
ATOM 767 C CA . ASN A 1 101 ? -4.728 12.127 25.607 1.00 86.25 101 ASN A CA 1
ATOM 768 C C . ASN A 1 101 ? -4.495 11.315 24.314 1.00 86.25 101 ASN A C 1
ATOM 770 O O . ASN A 1 101 ? -3.703 10.366 24.334 1.00 86.25 101 ASN A O 1
ATOM 774 N N . PRO A 1 102 ? -5.150 11.672 23.194 1.00 83.19 102 PRO A N 1
ATOM 775 C CA . PRO A 1 102 ? -5.058 10.914 21.950 1.00 83.19 102 PRO A CA 1
ATOM 776 C C . PRO A 1 102 ? -3.650 10.918 21.342 1.00 83.19 102 PRO A C 1
ATOM 778 O O . PRO A 1 102 ? -3.233 9.908 20.786 1.00 83.19 102 PRO A O 1
ATOM 781 N N . GLU A 1 103 ? -2.895 12.010 21.468 1.00 85.75 103 GLU A N 1
ATOM 782 C CA . GLU A 1 103 ? -1.541 12.126 20.910 1.00 85.75 103 GLU A CA 1
ATOM 783 C C . GLU A 1 103 ? -0.564 11.208 21.648 1.00 85.75 103 GLU A C 1
ATOM 785 O O . GLU A 1 103 ? 0.212 10.485 21.019 1.00 85.75 103 GLU A O 1
ATOM 790 N N . THR A 1 104 ? -0.658 11.180 22.981 1.00 84.12 104 THR A N 1
ATOM 791 C CA . THR A 1 104 ? 0.117 10.262 23.826 1.00 84.12 104 THR A CA 1
ATOM 792 C C . THR A 1 104 ? -0.213 8.813 23.489 1.00 84.12 104 THR A C 1
ATOM 794 O O . THR A 1 104 ? 0.691 8.031 23.222 1.00 84.12 104 THR A O 1
ATOM 797 N N . LEU A 1 105 ? -1.501 8.467 23.406 1.00 84.69 105 LEU A N 1
ATOM 798 C CA . LEU A 1 105 ? -1.928 7.106 23.085 1.00 84.69 105 LEU A CA 1
ATOM 799 C C . LEU A 1 105 ? -1.414 6.647 21.710 1.00 84.69 105 LEU A C 1
ATOM 801 O O . LEU A 1 105 ? -0.947 5.520 21.563 1.00 84.69 105 LEU A O 1
ATOM 805 N N . ILE A 1 106 ? -1.489 7.515 20.698 1.00 87.06 106 ILE A N 1
ATOM 806 C CA . ILE A 1 106 ? -0.995 7.211 19.350 1.00 87.06 106 ILE A CA 1
ATOM 807 C C . ILE A 1 106 ? 0.516 6.965 19.376 1.00 87.06 106 ILE A C 1
ATOM 809 O O . ILE A 1 106 ? 0.977 5.983 18.790 1.00 87.06 106 ILE A O 1
ATOM 813 N N . ARG A 1 107 ? 1.283 7.815 20.068 1.00 84.38 107 ARG A N 1
ATOM 814 C CA . ARG A 1 107 ? 2.731 7.635 20.218 1.00 84.38 107 ARG A CA 1
ATOM 815 C C . ARG A 1 107 ? 3.062 6.302 20.886 1.00 84.38 107 ARG A C 1
ATOM 817 O O . ARG A 1 107 ? 3.860 5.550 20.335 1.00 84.38 107 ARG A O 1
ATOM 824 N N . ASP A 1 108 ? 2.408 5.979 21.996 1.00 80.38 108 ASP A N 1
ATOM 825 C CA . ASP A 1 108 ? 2.676 4.754 22.756 1.00 80.38 108 ASP A CA 1
ATOM 826 C C . ASP A 1 108 ? 2.360 3.496 21.919 1.00 80.38 108 ASP A C 1
ATOM 828 O O . ASP A 1 108 ? 3.111 2.520 21.929 1.00 80.38 108 ASP A O 1
ATOM 832 N N . ILE A 1 109 ? 1.297 3.529 21.101 1.00 83.50 109 ILE A N 1
ATOM 833 C CA . ILE A 1 109 ? 0.982 2.459 20.135 1.00 83.50 109 ILE A CA 1
ATOM 834 C C . ILE A 1 109 ? 2.075 2.333 19.064 1.00 83.50 109 ILE A C 1
ATOM 836 O O . ILE A 1 109 ? 2.433 1.217 18.671 1.00 83.50 109 ILE A O 1
ATOM 840 N N . HIS A 1 110 ? 2.585 3.455 18.552 1.00 78.38 110 HIS A N 1
ATOM 841 C CA . HIS A 1 110 ? 3.687 3.447 17.591 1.00 78.38 110 HIS A CA 1
ATOM 842 C C . HIS A 1 110 ? 4.960 2.850 18.201 1.00 78.38 110 HIS A C 1
ATOM 844 O O . HIS A 1 110 ? 5.583 1.998 17.566 1.00 78.38 110 HIS A O 1
ATOM 850 N N . GLU A 1 111 ? 5.297 3.225 19.435 1.00 74.56 111 GLU A N 1
ATOM 851 C CA . GLU A 1 111 ? 6.442 2.682 20.170 1.00 74.56 111 GLU A CA 1
ATOM 852 C C . GLU A 1 111 ? 6.290 1.173 20.417 1.00 74.56 111 GLU A C 1
ATOM 854 O O . GLU A 1 111 ? 7.196 0.400 20.092 1.00 74.56 111 GLU A O 1
ATOM 859 N N . ALA A 1 112 ? 5.119 0.715 20.869 1.00 73.88 112 ALA A N 1
ATOM 860 C CA . ALA A 1 112 ? 4.845 -0.705 21.096 1.00 73.88 112 ALA A CA 1
ATOM 861 C C . ALA A 1 112 ? 5.018 -1.557 19.823 1.00 73.88 112 ALA A C 1
ATOM 863 O O . ALA A 1 112 ? 5.537 -2.674 19.874 1.00 73.88 112 ALA A O 1
ATOM 864 N N . ARG A 1 113 ? 4.643 -1.024 18.651 1.00 73.56 113 ARG A N 1
ATOM 865 C CA . ARG A 1 113 ? 4.848 -1.711 17.363 1.00 73.56 113 ARG A CA 1
ATOM 866 C C . ARG A 1 113 ? 6.318 -1.819 16.973 1.00 73.56 113 ARG A C 1
ATOM 868 O O . ARG A 1 113 ? 6.702 -2.830 16.396 1.00 73.56 113 ARG A O 1
ATOM 875 N N . THR A 1 114 ? 7.131 -0.817 17.297 1.00 70.75 114 THR 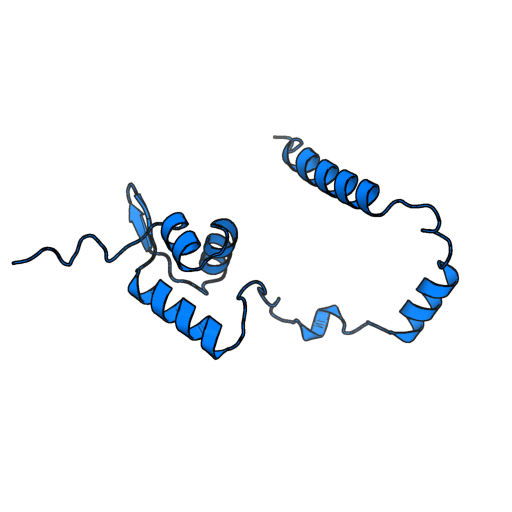A N 1
ATOM 876 C CA . THR A 1 114 ? 8.580 -0.869 17.040 1.00 70.75 114 THR A CA 1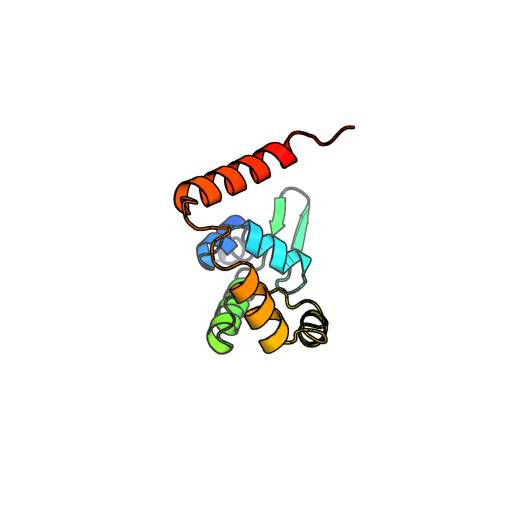
ATOM 877 C C . THR A 1 114 ? 9.322 -1.810 17.992 1.00 70.75 114 THR A C 1
ATOM 879 O O . THR A 1 114 ? 10.313 -2.420 17.599 1.00 70.75 114 THR A O 1
ATOM 882 N N . GLN A 1 115 ? 8.826 -1.995 19.221 1.00 58.72 115 GLN A N 1
ATOM 883 C CA . GLN A 1 115 ? 9.425 -2.923 20.188 1.00 58.72 115 GLN A CA 1
ATOM 884 C C . GLN A 1 115 ? 9.130 -4.396 19.858 1.00 58.72 115 GLN A C 1
ATOM 886 O O . GLN A 1 115 ? 10.022 -5.234 19.984 1.00 58.72 115 GLN A O 1
ATOM 891 N N . GLY A 1 116 ? 7.938 -4.713 19.335 1.00 55.66 116 GLY A N 1
ATOM 892 C CA . GLY A 1 116 ? 7.573 -6.077 18.922 1.00 55.66 116 GLY A CA 1
ATOM 893 C C . GLY A 1 116 ? 8.387 -6.645 17.747 1.00 55.66 116 GLY A C 1
ATOM 894 O O . GLY A 1 116 ? 8.436 -7.858 17.568 1.00 55.66 116 GLY A O 1
ATOM 895 N N . GLU A 1 117 ? 9.066 -5.801 16.961 1.00 53.28 117 GLU A N 1
ATOM 896 C CA . GLU A 1 117 ? 9.988 -6.249 15.901 1.00 53.28 117 GLU A CA 1
ATOM 897 C C . GLU A 1 117 ? 11.350 -6.728 16.446 1.00 53.28 117 GLU A C 1
ATOM 899 O O . GLU A 1 117 ? 12.086 -7.410 15.734 1.00 53.28 117 GLU A O 1
ATOM 904 N N . SER A 1 118 ? 11.686 -6.410 17.704 1.00 53.19 118 SER A N 1
ATOM 905 C CA . SER A 1 118 ? 12.991 -6.723 18.312 1.00 53.19 118 SER A CA 1
ATOM 906 C C . SER A 1 118 ? 12.997 -8.005 19.157 1.00 53.19 118 SER A C 1
ATOM 908 O O . SER A 1 118 ? 14.069 -8.497 19.505 1.00 53.19 118 SER A O 1
ATOM 910 N N . GLU A 1 119 ? 11.828 -8.582 19.452 1.00 51.31 119 GLU A N 1
ATOM 911 C CA . GLU A 1 119 ? 11.672 -9.781 20.288 1.00 51.31 119 GLU A CA 1
ATOM 912 C C . GLU A 1 119 ? 11.107 -10.951 19.461 1.00 51.31 119 GLU A C 1
ATOM 914 O O . GLU A 1 119 ? 10.025 -11.473 19.705 1.00 51.31 119 GLU A O 1
ATOM 919 N N . SER A 1 120 ? 11.846 -11.365 18.425 1.00 39.47 120 SER A N 1
ATOM 920 C CA . SER A 1 120 ? 11.652 -12.680 17.800 1.00 39.47 120 SER A CA 1
ATOM 921 C C . SER A 1 120 ? 12.683 -13.641 18.398 1.00 39.47 120 SER A C 1
ATOM 923 O O . SER A 1 120 ? 13.868 -13.517 18.067 1.00 39.47 120 SER A O 1
ATOM 925 N N . PRO A 1 121 ? 12.290 -14.599 19.258 1.00 48.19 121 PRO A N 1
ATOM 926 C CA . PRO A 1 121 ? 13.212 -15.621 19.724 1.00 48.19 121 PRO A CA 1
ATOM 927 C C . PRO A 1 121 ? 13.573 -16.536 18.547 1.00 48.19 121 PRO A C 1
A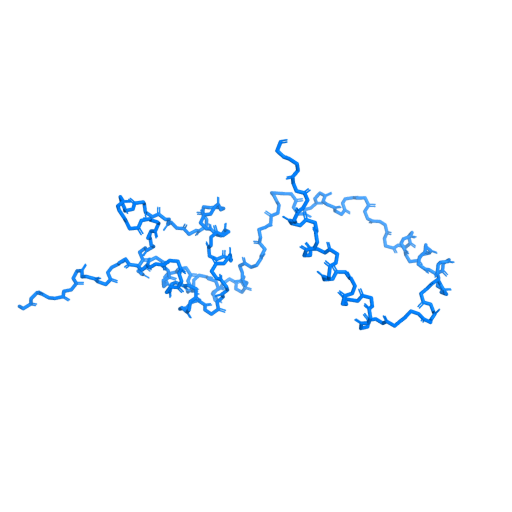TOM 929 O O . PRO A 1 121 ? 12.711 -16.908 17.747 1.00 48.19 121 PRO A O 1
ATOM 932 N N . ARG A 1 122 ? 14.870 -16.824 18.413 1.00 41.09 122 ARG A N 1
ATOM 933 C CA . ARG A 1 122 ? 15.396 -17.888 17.549 1.00 41.09 122 ARG A CA 1
ATOM 934 C C . ARG A 1 122 ? 15.222 -19.242 18.215 1.00 41.09 122 ARG A C 1
ATOM 936 O O . ARG A 1 122 ? 15.343 -19.279 19.459 1.00 41.09 122 ARG A O 1
#

Nearest PDB structures (foldseek):
  4j2n-assembly1_A  TM=9.061E-01  e=1.373E-03  Pukovnikvirus pukovnik
  6amk-assembly1_A  TM=8.794E-01  e=5.667E-03  Streptomyces venezuelae
  6ama-assembly1_B  TM=8.556E-01  e=6.447E-03  Streptomyces venezuelae
  5i44-assembly4_E  TM=7.475E-01  e=1.397E-02  Bacillus subtilis subsp. subtilis str. 168
  5i44-assembly1_D  TM=6.913E-01  e=1.079E-02  Bacillus subtilis subsp. subtilis str. 168

Secondary structure (DSSP, 8-state):
----TTSSEE-HHHHHHHHTS-HHHHHHHHHTTSS-EEEEGGGEEEEEHHHHHHHHHHHHHHT--S-----TTTTTTTTT--HHHHHHHHHHTTTTTTT--HHHHHHHHHHHHHHTTS----

pLDDT: mean 77.37, std 15.56, range [34.88, 93.5]

Solvent-accessible surface area (backbone atoms only — not comparable to full-atom values): 7591 Å² total; per-residue (Å²): 139,91,84,75,79,84,67,51,59,33,45,56,58,59,48,11,64,74,67,74,48,54,48,68,57,50,53,49,33,38,75,70,64,77,39,75,71,42,80,43,84,96,73,43,63,31,30,43,43,67,58,55,52,52,48,54,51,49,30,65,74,70,71,47,85,70,81,69,76,72,58,99,52,71,74,60,80,53,70,83,67,52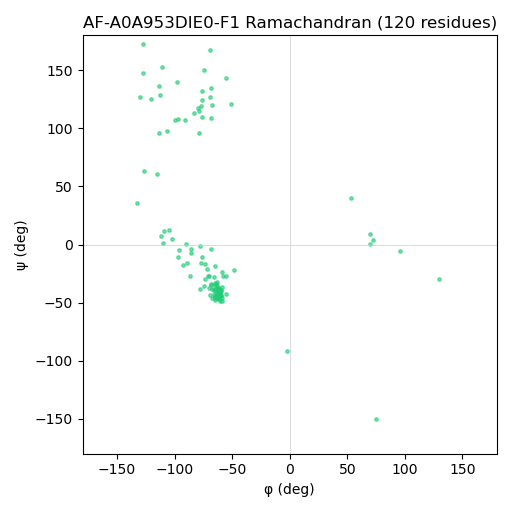,70,65,62,51,50,54,50,48,59,73,48,62,64,77,62,67,87,62,56,67,69,60,53,51,50,53,54,54,51,54,58,60,53,61,73,74,70,72,85,130

Radius of gyration: 21.74 Å; Cα contacts (8 Å, |Δi|>4): 73; chains: 1; bounding box: 49×30×63 Å

Sequence (122 aa):
MVHRARHDYISVSEAADYLAVSAAVVRRWVKAGRLRAHRVARLGIRLRRAEVVAFAQHLRATGDMGLHTEPADGAGIWAGYDPEAVRAALQRSAGTLVGVNPETLIRDIHEARTQGESESPR

Foldseek 3Di:
DDDPPPQQKDDLCVLCVVLVHDSVLSVVCCVVVVFPWDQDPPPGTIGGPVRSVVSSVVCVVVVPNSPDPDDPCVVPVCVVPDPVVVVVVCVVCVPVCVVPDPVVVVVVVVVVVVVVVVDDDD

Mean predicted aligned error: 14.58 Å